Protein AF-A0A932Y0H6-F1 (afdb_monomer)

Foldseek 3Di:
DPPQQPPQQPQPVDPDRCVVPVDPSPRPPVVVVVVVVVVVCVVLVVVLVVLCVVLVVQCVPVPPDVVSVVVSVVSVVVSVVSVVVSVVVVVVSVVVVVVVSD

Solvent-accessible surface area (backbone atoms only — not comparable to full-atom values): 6112 Å² total; per-residue (Å²): 144,88,80,75,74,71,61,89,74,60,66,54,97,52,102,73,32,59,90,76,44,96,52,88,79,76,69,77,50,64,64,58,57,52,49,52,48,52,53,53,52,50,53,52,51,54,53,51,52,54,53,51,50,54,26,50,50,44,43,74,67,26,86,80,46,68,65,49,42,48,52,22,51,54,48,44,51,54,51,51,52,51,53,53,50,56,58,51,49,54,55,52,52,55,50,54,60,62,64,73,75,113

pLDDT: mean 75.9, std 16.37, range [40.25, 93.62]

Secondary structure (DSSP, 8-state):
---STTSTT---SSS--TTTTT-------HHHHHHHHHHHHHHHHHHHHHHHHHHHHHHHH-TT-HHHHHHHHHHHHHHHHHHHHHHHHHHHHHHHHHHHT-

Mean predicted aligned error: 12.7 Å

Radius of gyration: 23.27 Å; Cα contacts (8 Å, |Δi|>4): 42; chains: 1; bounding box: 45×21×68 Å

Nearest PDB structures (foldseek):
  7x0t-assembly1_A  TM=5.243E-01  e=9.930E+00  Homo sapiens

Structure (mmCIF, N/CA/C/O backbone):
data_AF-A0A932Y0H6-F1
#
_entry.id   AF-A0A932Y0H6-F1
#
loop_
_atom_site.group_PDB
_atom_site.id
_atom_site.type_symbol
_atom_site.label_atom_id
_atom_site.label_alt_id
_atom_site.label_comp_id
_atom_site.label_asym_id
_atom_site.label_entity_id
_atom_site.label_seq_id
_atom_site.pdbx_PDB_ins_code
_atom_site.Cartn_x
_atom_site.Cartn_y
_atom_site.Cartn_z
_atom_site.occupancy
_atom_site.B_iso_or_equiv
_atom_site.auth_seq_id
_atom_site.auth_comp_id
_atom_site.auth_asym_id
_atom_site.auth_atom_id
_atom_site.pdbx_PDB_model_num
ATOM 1 N N . MET A 1 1 ? -3.888 1.327 -30.723 1.00 42.00 1 MET A N 1
ATOM 2 C CA . MET A 1 1 ? -2.828 1.821 -29.816 1.00 42.00 1 MET A CA 1
ATOM 3 C C . MET A 1 1 ? -2.022 0.643 -29.250 1.00 42.00 1 MET A C 1
ATOM 5 O O . MET A 1 1 ? -2.092 0.389 -28.061 1.00 42.00 1 MET A O 1
ATOM 9 N N . VAL A 1 2 ? -1.298 -0.118 -30.090 1.00 40.25 2 VAL A N 1
ATOM 10 C CA . VAL A 1 2 ? -0.528 -1.318 -29.659 1.00 40.25 2 VAL A CA 1
ATOM 11 C C . VAL A 1 2 ? 0.794 -1.435 -30.441 1.00 40.25 2 VAL A C 1
ATOM 13 O O . VAL A 1 2 ? 1.131 -2.493 -30.947 1.00 40.25 2 VAL A O 1
ATOM 16 N N . ASN A 1 3 ? 1.521 -0.331 -30.64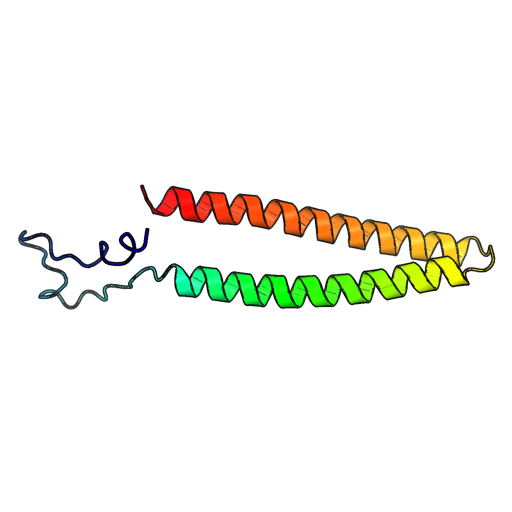7 1.00 44.84 3 ASN A N 1
ATOM 17 C CA . ASN A 1 3 ? 2.681 -0.326 -31.559 1.00 44.84 3 ASN A CA 1
ATOM 18 C C . ASN A 1 3 ? 3.937 0.376 -31.017 1.00 44.84 3 ASN A C 1
ATOM 20 O O . ASN A 1 3 ? 4.741 0.849 -31.811 1.00 44.84 3 ASN A O 1
ATOM 24 N N . TYR A 1 4 ? 4.141 0.429 -29.696 1.00 51.19 4 TYR A N 1
ATOM 25 C CA . TYR A 1 4 ? 5.356 1.042 -29.127 1.00 51.19 4 TYR A CA 1
ATOM 26 C C . TYR A 1 4 ? 6.383 0.046 -28.557 1.00 51.19 4 TYR A C 1
ATOM 28 O O . TYR A 1 4 ? 7.545 0.395 -28.402 1.00 51.19 4 TYR A O 1
ATOM 36 N N . ILE A 1 5 ? 6.008 -1.223 -28.362 1.00 47.38 5 ILE A N 1
ATOM 37 C CA . ILE A 1 5 ? 6.876 -2.246 -27.739 1.00 47.38 5 ILE A CA 1
ATOM 38 C C . ILE A 1 5 ? 7.731 -3.024 -28.761 1.00 47.38 5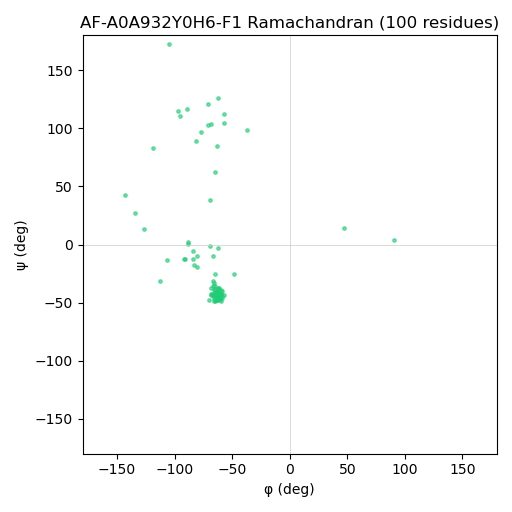 ILE A C 1
ATOM 40 O O . ILE A 1 5 ? 8.681 -3.708 -28.398 1.00 47.38 5 ILE A O 1
ATOM 44 N N . ALA A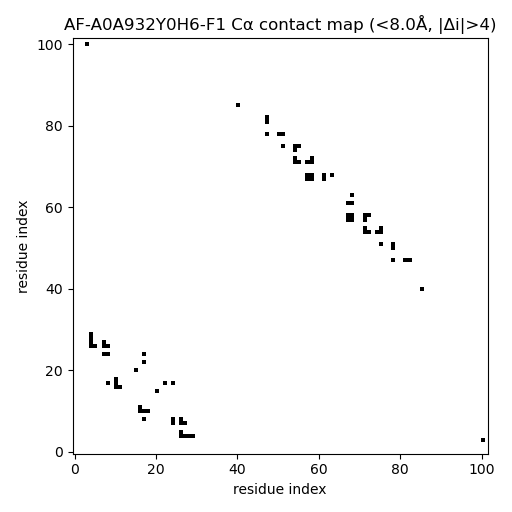 1 6 ? 7.431 -2.906 -30.062 1.00 45.31 6 ALA A N 1
ATOM 45 C CA . ALA A 1 6 ? 8.194 -3.550 -31.141 1.00 45.31 6 ALA A CA 1
ATOM 46 C C . ALA A 1 6 ? 9.380 -2.702 -31.653 1.00 45.31 6 ALA A C 1
ATOM 48 O O . ALA A 1 6 ? 10.067 -3.106 -32.592 1.00 45.31 6 ALA A O 1
ATOM 49 N N . ALA A 1 7 ? 9.607 -1.508 -31.091 1.00 47.22 7 ALA A N 1
ATOM 50 C CA . ALA A 1 7 ? 10.562 -0.539 -31.631 1.00 47.22 7 ALA A CA 1
ATOM 51 C C . ALA A 1 7 ? 11.982 -0.638 -31.050 1.00 47.22 7 ALA A C 1
ATOM 53 O O . ALA A 1 7 ? 12.896 -0.083 -31.647 1.00 47.22 7 ALA A O 1
ATOM 54 N N . VAL A 1 8 ? 12.219 -1.382 -29.965 1.00 51.88 8 VAL A N 1
ATOM 55 C CA . VAL A 1 8 ? 13.568 -1.449 -29.358 1.00 51.88 8 VAL A CA 1
ATOM 56 C C . VAL A 1 8 ? 14.519 -2.416 -30.085 1.00 51.88 8 VAL A C 1
ATOM 58 O O . VAL A 1 8 ? 15.721 -2.407 -29.840 1.00 51.88 8 VAL A O 1
ATOM 61 N N . CYS A 1 9 ? 13.994 -3.212 -31.025 1.00 52.78 9 CYS A N 1
ATOM 62 C CA . CYS A 1 9 ? 14.754 -4.177 -31.832 1.00 52.78 9 CYS A CA 1
ATOM 63 C C . CYS A 1 9 ? 14.543 -4.001 -33.343 1.00 52.78 9 CYS A C 1
ATOM 65 O O . CYS A 1 9 ? 14.886 -4.897 -34.118 1.00 52.78 9 CYS A O 1
ATOM 67 N N . ARG A 1 10 ? 13.955 -2.886 -33.806 1.00 52.22 10 ARG A N 1
ATOM 68 C CA . ARG A 1 10 ? 13.973 -2.603 -35.244 1.00 52.22 10 ARG A CA 1
ATOM 69 C C . ARG A 1 10 ? 15.396 -2.222 -35.621 1.00 52.22 10 ARG A C 1
ATOM 71 O O . ARG A 1 10 ? 15.834 -1.119 -35.322 1.00 52.22 10 ARG A O 1
ATOM 78 N N . GLN A 1 11 ? 16.081 -3.184 -36.240 1.00 56.88 11 GLN A N 1
ATOM 79 C CA . GLN A 1 11 ? 17.362 -3.051 -36.925 1.00 56.88 11 GLN A CA 1
ATOM 80 C C . GLN A 1 11 ? 17.411 -1.705 -37.656 1.00 56.88 11 GLN A C 1
ATOM 82 O O . GLN A 1 11 ? 16.838 -1.541 -38.735 1.00 56.88 11 GLN A O 1
ATOM 87 N N . GLY A 1 12 ? 18.055 -0.715 -37.039 1.00 48.25 12 GLY A N 1
ATOM 88 C CA . GLY A 1 12 ? 18.539 0.430 -37.782 1.00 48.25 12 GLY A CA 1
ATOM 89 C C . GLY A 1 12 ? 19.558 -0.121 -38.765 1.00 48.25 12 GLY A C 1
ATOM 90 O O . GLY A 1 12 ? 20.474 -0.826 -38.354 1.00 48.25 12 GLY A O 1
ATOM 91 N N . THR A 1 13 ? 19.394 0.165 -40.052 1.00 52.28 13 THR A N 1
ATOM 92 C CA . THR A 1 13 ? 20.262 -0.284 -41.154 1.00 52.28 13 THR A CA 1
ATOM 93 C C . THR A 1 13 ? 21.658 0.370 -41.121 1.00 52.28 13 THR A C 1
ATOM 95 O O . THR A 1 13 ? 22.199 0.753 -42.156 1.00 52.28 13 THR A O 1
ATOM 98 N N . GLY A 1 14 ? 22.228 0.566 -39.930 1.00 55.62 14 GLY A N 1
ATOM 99 C CA . GLY A 1 14 ? 23.580 1.052 -39.682 1.00 55.62 14 GLY A CA 1
ATOM 100 C C . GLY A 1 14 ? 24.509 -0.082 -39.245 1.00 55.62 14 GLY A C 1
ATOM 101 O O . GLY A 1 14 ? 24.076 -1.195 -38.976 1.00 55.62 14 GLY A O 1
ATOM 102 N N . LEU A 1 15 ? 25.807 0.208 -39.145 1.00 54.38 15 LEU A N 1
ATOM 103 C CA . LEU A 1 15 ? 26.878 -0.772 -38.888 1.00 54.38 15 LEU A CA 1
ATOM 104 C C . LEU A 1 15 ? 26.783 -1.519 -37.537 1.00 54.38 15 LEU A C 1
ATOM 106 O O . LEU A 1 15 ? 27.599 -2.399 -37.279 1.00 54.38 15 LEU A O 1
ATOM 110 N N . ILE A 1 16 ? 25.802 -1.192 -36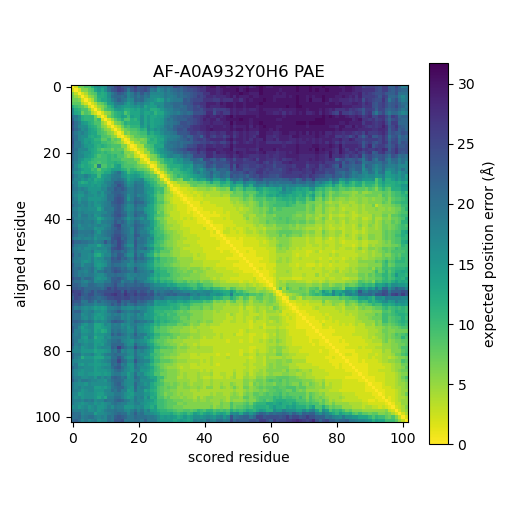.691 1.00 59.72 16 ILE A N 1
ATOM 111 C CA . ILE A 1 16 ? 25.500 -1.877 -35.432 1.00 59.72 16 ILE A CA 1
ATOM 112 C C . ILE A 1 16 ? 24.077 -2.426 -35.531 1.00 59.72 16 ILE A C 1
ATOM 114 O O . ILE A 1 16 ? 23.108 -1.801 -35.107 1.00 59.72 16 ILE A O 1
ATOM 118 N N . ASP A 1 17 ? 23.963 -3.594 -36.150 1.00 64.12 17 ASP A N 1
ATOM 119 C CA . ASP A 1 17 ? 22.702 -4.293 -36.332 1.00 64.12 17 A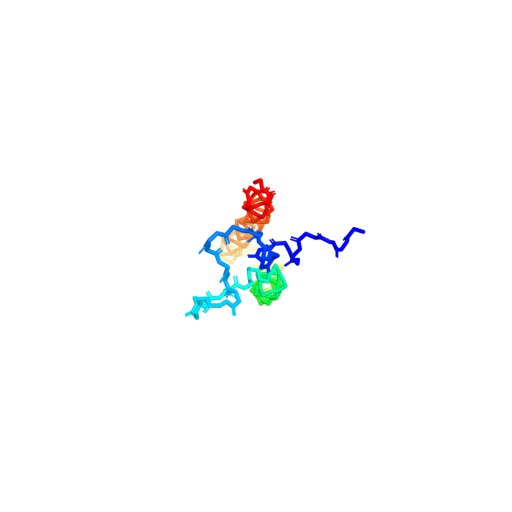SP A CA 1
ATOM 120 C C . ASP A 1 17 ? 22.538 -5.328 -35.192 1.00 64.12 17 ASP A C 1
ATOM 122 O O . ASP A 1 17 ? 23.302 -6.303 -35.137 1.00 64.12 17 ASP A O 1
ATOM 126 N N . PRO A 1 18 ? 21.597 -5.141 -34.244 1.00 57.38 18 PRO A N 1
ATOM 127 C CA . PRO A 1 18 ? 21.458 -6.002 -33.063 1.00 57.38 18 PRO A CA 1
ATOM 128 C C . PRO A 1 18 ? 21.023 -7.438 -33.402 1.00 57.38 18 PRO A C 1
ATOM 130 O O . PRO A 1 18 ? 21.065 -8.309 -32.541 1.00 57.38 18 PRO A O 1
ATOM 133 N N . GLY A 1 19 ? 20.626 -7.713 -34.653 1.00 60.03 19 GLY A N 1
ATOM 134 C CA . GLY A 1 19 ? 20.377 -9.074 -35.142 1.00 60.03 19 GLY A CA 1
ATOM 135 C C . GLY A 1 19 ? 21.635 -9.807 -35.631 1.00 60.03 19 GLY A C 1
ATOM 136 O O . GLY A 1 19 ? 21.589 -11.013 -35.872 1.00 60.03 19 GLY A O 1
ATOM 137 N N . LYS A 1 20 ? 22.756 -9.095 -35.813 1.00 59.38 20 LYS A N 1
ATOM 138 C CA . LYS A 1 20 ? 24.037 -9.642 -36.302 1.00 59.38 20 LYS A CA 1
ATOM 139 C C . LYS A 1 20 ? 25.128 -9.617 -35.234 1.00 59.38 20 LYS A C 1
ATOM 141 O O . LYS A 1 20 ? 25.979 -10.502 -35.217 1.00 59.38 20 LYS A O 1
ATOM 146 N N . ALA A 1 21 ? 25.094 -8.637 -34.336 1.00 62.78 21 ALA A N 1
ATOM 147 C CA . ALA A 1 21 ? 25.852 -8.663 -33.097 1.00 62.78 21 ALA A CA 1
ATOM 148 C C . ALA A 1 21 ? 24.964 -9.334 -32.048 1.00 62.78 21 ALA A C 1
ATOM 150 O O . ALA A 1 21 ? 23.893 -8.817 -31.770 1.00 62.78 21 ALA A O 1
ATOM 151 N N . ASN A 1 22 ? 25.370 -10.486 -31.507 1.00 61.66 22 ASN A N 1
ATOM 152 C CA . ASN A 1 22 ? 24.677 -11.233 -30.445 1.00 61.66 22 ASN A CA 1
ATOM 153 C C . ASN A 1 22 ? 24.659 -10.429 -29.127 1.00 61.66 22 ASN A C 1
ATOM 155 O O . ASN A 1 22 ? 25.290 -10.782 -28.134 1.00 61.66 22 ASN A O 1
ATOM 159 N N . ILE A 1 23 ? 24.008 -9.275 -29.170 1.00 60.19 23 ILE A N 1
ATOM 160 C CA . ILE A 1 23 ? 23.770 -8.369 -28.068 1.00 60.19 23 ILE A CA 1
ATOM 161 C C . ILE A 1 23 ? 22.367 -8.738 -27.608 1.00 60.19 23 ILE A C 1
ATOM 163 O O . ILE A 1 23 ? 21.428 -8.596 -28.394 1.00 60.19 23 ILE A O 1
ATOM 167 N N . PRO A 1 24 ? 22.199 -9.257 -26.384 1.00 60.81 24 PRO A N 1
ATOM 168 C CA . PRO A 1 24 ? 20.886 -9.613 -25.879 1.00 60.81 24 PRO A CA 1
ATOM 169 C C . PRO A 1 24 ? 19.969 -8.390 -25.907 1.00 60.81 24 PRO A C 1
ATOM 171 O O . PRO A 1 24 ? 20.069 -7.476 -25.089 1.00 60.81 24 PRO A O 1
ATOM 174 N N . CYS A 1 25 ? 19.067 -8.379 -26.882 1.00 56.94 25 CYS A N 1
ATOM 175 C CA . CYS A 1 25 ? 18.044 -7.369 -27.024 1.00 56.94 25 CYS A CA 1
ATOM 176 C C . CYS A 1 25 ? 16.897 -7.728 -26.074 1.00 56.94 25 CYS A C 1
ATOM 178 O O . CYS A 1 25 ? 15.976 -8.486 -26.383 1.00 56.94 25 CYS A O 1
ATOM 180 N N . THR A 1 26 ? 17.008 -7.233 -24.845 1.00 50.88 26 THR A N 1
ATOM 181 C CA . THR A 1 26 ? 15.927 -7.294 -23.865 1.00 50.88 26 THR A CA 1
ATOM 182 C C . THR A 1 26 ? 14.819 -6.366 -24.345 1.00 50.88 26 THR A C 1
ATOM 184 O O . THR A 1 26 ? 14.918 -5.146 -24.222 1.00 50.88 26 THR A O 1
ATOM 187 N N . ASN A 1 27 ? 13.752 -6.944 -24.896 1.00 55.47 27 ASN A N 1
ATOM 188 C CA . ASN A 1 27 ? 12.493 -6.231 -25.040 1.00 55.47 27 ASN A CA 1
ATOM 189 C C . ASN A 1 27 ? 12.092 -5.785 -23.631 1.00 55.47 27 ASN A C 1
ATOM 191 O O . ASN A 1 27 ? 11.813 -6.636 -22.782 1.00 55.47 27 ASN A O 1
ATOM 195 N N . ALA A 1 28 ? 12.098 -4.477 -23.367 1.00 53.12 28 ALA A N 1
ATOM 196 C CA . ALA A 1 28 ? 11.429 -3.917 -22.204 1.00 53.12 28 ALA A CA 1
ATOM 197 C C . ALA A 1 28 ? 9.938 -4.216 -22.387 1.00 53.12 28 ALA A C 1
ATOM 199 O O . ALA A 1 28 ? 9.198 -3.471 -23.019 1.00 53.12 28 ALA A O 1
ATOM 200 N N . ASN A 1 29 ? 9.536 -5.418 -21.978 1.00 57.44 29 ASN A N 1
ATOM 201 C CA . ASN A 1 29 ? 8.182 -5.885 -22.139 1.00 57.44 29 ASN A CA 1
ATOM 202 C C . ASN A 1 29 ? 7.372 -5.178 -21.058 1.00 57.44 29 ASN A C 1
ATOM 204 O O . ASN A 1 29 ? 7.364 -5.612 -19.905 1.00 57.44 29 ASN A O 1
ATOM 208 N N . ASP A 1 30 ? 6.712 -4.080 -21.424 1.00 63.72 30 ASP A N 1
ATOM 209 C CA . ASP A 1 30 ? 5.783 -3.346 -20.558 1.00 63.72 30 ASP A CA 1
ATOM 210 C C . ASP A 1 30 ? 4.776 -4.291 -19.879 1.00 63.72 30 ASP A C 1
ATOM 212 O O . ASP A 1 30 ? 4.312 -4.037 -18.768 1.00 63.72 30 ASP A O 1
ATOM 216 N N . GLN A 1 31 ? 4.501 -5.446 -20.498 1.00 61.72 31 GLN A N 1
ATOM 217 C CA . GLN A 1 31 ? 3.658 -6.499 -19.941 1.00 61.72 31 GLN A CA 1
ATOM 218 C C . GLN A 1 31 ? 4.241 -7.151 -18.681 1.00 61.72 31 GLN A C 1
ATOM 220 O O . GLN A 1 31 ? 3.484 -7.487 -17.772 1.00 61.72 31 GLN A O 1
ATOM 225 N N . THR A 1 32 ? 5.562 -7.314 -18.578 1.00 69.88 32 THR A N 1
ATOM 226 C CA . THR A 1 32 ? 6.204 -7.861 -17.372 1.00 69.88 32 THR A CA 1
ATOM 227 C C . THR A 1 32 ? 6.064 -6.879 -16.214 1.00 69.88 32 THR A C 1
ATOM 229 O O . THR A 1 32 ? 5.696 -7.269 -15.109 1.00 69.88 32 THR A O 1
ATOM 232 N N . VAL A 1 33 ? 6.278 -5.590 -16.485 1.00 74.81 33 VAL A N 1
ATOM 233 C CA . VAL A 1 33 ? 6.154 -4.517 -15.493 1.00 74.81 33 VAL A CA 1
ATOM 234 C C . VAL A 1 33 ? 4.705 -4.400 -15.009 1.00 74.81 33 VAL A C 1
ATOM 236 O O . VAL A 1 33 ? 4.454 -4.428 -13.805 1.00 74.81 33 VAL A O 1
ATOM 239 N N . GLN A 1 34 ? 3.737 -4.379 -15.929 1.00 74.44 34 GLN A N 1
ATOM 240 C CA . GLN A 1 34 ? 2.313 -4.354 -15.582 1.00 74.44 34 GLN A CA 1
ATOM 241 C C . GLN A 1 34 ? 1.872 -5.592 -14.791 1.00 74.44 34 GLN A C 1
ATOM 243 O O . GLN A 1 34 ? 1.133 -5.460 -13.816 1.00 74.44 34 GLN A O 1
ATOM 248 N N . THR A 1 35 ? 2.349 -6.786 -15.157 1.00 82.19 35 THR A N 1
ATOM 249 C CA . THR A 1 35 ? 1.990 -8.033 -14.460 1.00 82.19 35 THR A CA 1
ATOM 250 C C . THR A 1 35 ? 2.518 -8.045 -13.028 1.00 82.19 35 THR A C 1
ATOM 252 O O . THR A 1 35 ? 1.783 -8.387 -12.101 1.00 82.19 35 THR A O 1
ATOM 255 N N . ILE A 1 36 ? 3.772 -7.627 -12.826 1.00 83.75 36 ILE A N 1
ATOM 256 C CA . ILE A 1 36 ? 4.378 -7.549 -11.493 1.00 83.75 36 ILE A CA 1
ATOM 257 C C . ILE A 1 36 ? 3.597 -6.569 -10.617 1.00 83.75 36 ILE A C 1
ATOM 259 O O . ILE A 1 36 ? 3.234 -6.913 -9.493 1.00 83.75 36 ILE A O 1
ATOM 263 N N . PHE A 1 37 ? 3.275 -5.378 -11.130 1.00 83.81 37 PHE A N 1
ATOM 264 C CA . PHE A 1 37 ? 2.485 -4.415 -10.367 1.00 83.81 37 PHE A CA 1
ATOM 265 C C . PHE A 1 37 ? 1.083 -4.940 -10.052 1.00 83.81 37 PHE A C 1
ATOM 267 O O . PHE A 1 37 ? 0.655 -4.838 -8.908 1.00 83.81 37 PHE A O 1
ATOM 274 N N . PHE A 1 38 ? 0.389 -5.568 -11.000 1.00 84.19 38 PHE A N 1
ATOM 275 C CA . PHE A 1 38 ? -0.940 -6.127 -10.744 1.00 84.19 38 PHE A CA 1
ATOM 276 C C . PHE A 1 38 ? -0.926 -7.182 -9.624 1.00 84.19 38 PHE A C 1
ATOM 278 O O . PHE A 1 38 ? -1.774 -7.149 -8.732 1.00 84.19 38 PHE A O 1
ATOM 285 N N . VAL A 1 39 ? 0.074 -8.070 -9.610 1.00 90.00 39 VAL A N 1
ATOM 286 C CA . VAL A 1 39 ? 0.244 -9.077 -8.548 1.00 90.00 39 VAL A CA 1
ATOM 287 C C . VAL A 1 39 ? 0.559 -8.425 -7.199 1.00 90.00 39 VAL A C 1
ATOM 289 O O . VAL A 1 39 ? -0.069 -8.759 -6.194 1.00 90.00 39 VAL A O 1
ATOM 292 N N . VAL A 1 40 ? 1.493 -7.472 -7.162 1.00 88.75 40 VAL A N 1
ATOM 293 C CA . VAL A 1 40 ? 1.905 -6.796 -5.920 1.00 88.75 40 VAL A CA 1
ATOM 294 C C . VAL A 1 40 ? 0.752 -5.986 -5.323 1.00 88.75 40 VAL A C 1
ATOM 296 O O . VAL A 1 40 ? 0.439 -6.138 -4.142 1.00 88.75 40 VAL A O 1
ATOM 299 N N . PHE A 1 41 ? 0.069 -5.172 -6.133 1.00 87.12 41 PHE A N 1
ATOM 300 C CA . PHE A 1 41 ? -1.092 -4.398 -5.691 1.00 87.12 41 PHE A CA 1
ATOM 301 C C . PHE A 1 41 ? -2.273 -5.298 -5.308 1.00 87.12 41 PHE A C 1
ATOM 303 O O . PHE A 1 41 ? -2.991 -4.971 -4.367 1.00 87.12 41 PHE A O 1
ATOM 310 N N . GLY A 1 42 ? -2.455 -6.445 -5.971 1.00 89.38 42 GLY A N 1
ATOM 311 C CA . GLY A 1 42 ? -3.481 -7.425 -5.612 1.00 89.38 42 GLY A CA 1
ATOM 312 C C . GLY A 1 42 ? -3.274 -8.014 -4.214 1.00 89.38 42 GLY A C 1
ATOM 313 O O . GLY A 1 42 ? -4.207 -8.044 -3.411 1.00 89.38 42 GLY A O 1
ATOM 314 N N . ILE A 1 43 ? -2.042 -8.416 -3.886 1.00 91.62 43 ILE A N 1
ATOM 315 C CA . ILE A 1 43 ? -1.706 -8.960 -2.561 1.00 91.62 43 ILE A CA 1
ATOM 316 C C . ILE A 1 43 ? -1.854 -7.881 -1.482 1.00 91.62 43 ILE A C 1
ATOM 318 O O . ILE A 1 43 ? -2.510 -8.111 -0.465 1.00 91.62 43 ILE A O 1
ATOM 322 N N . ILE A 1 44 ? -1.293 -6.690 -1.712 1.00 90.75 44 ILE A N 1
ATOM 323 C CA . ILE A 1 44 ? -1.364 -5.573 -0.759 1.00 90.75 44 ILE A CA 1
ATOM 324 C C . ILE A 1 44 ? -2.817 -5.131 -0.544 1.00 90.75 44 ILE A C 1
ATOM 326 O O . ILE A 1 44 ? -3.232 -4.933 0.596 1.00 90.75 44 ILE A O 1
ATOM 330 N N . GLY A 1 45 ? -3.604 -5.016 -1.617 1.00 89.50 45 GLY A N 1
ATOM 331 C CA . GLY A 1 45 ? -5.021 -4.663 -1.551 1.00 89.50 45 GLY A CA 1
ATOM 332 C C . GLY A 1 45 ? -5.847 -5.684 -0.767 1.00 89.50 45 GLY A C 1
ATOM 333 O O . GLY A 1 45 ? -6.670 -5.300 0.063 1.00 89.50 45 GLY A O 1
ATOM 334 N N . GLY A 1 46 ? -5.582 -6.980 -0.962 1.00 92.56 46 GLY A N 1
ATOM 335 C CA . GLY A 1 46 ? -6.218 -8.050 -0.192 1.00 92.56 46 GLY A CA 1
ATOM 336 C C . GLY A 1 46 ? -5.882 -7.991 1.302 1.00 92.56 46 GLY A C 1
ATOM 337 O O . GLY A 1 46 ? -6.782 -8.041 2.139 1.00 92.56 46 GLY A O 1
ATOM 338 N N . LEU A 1 47 ? -4.602 -7.818 1.648 1.00 92.25 47 LEU A N 1
ATOM 339 C CA . LEU A 1 47 ? -4.156 -7.660 3.039 1.00 92.25 47 LEU A CA 1
ATOM 340 C C . LEU A 1 47 ? -4.762 -6.417 3.703 1.00 92.25 47 LEU A C 1
ATOM 342 O O . LEU A 1 47 ? -5.246 -6.502 4.831 1.00 92.25 47 LEU A O 1
ATOM 346 N N . LEU A 1 48 ? -4.791 -5.282 3.000 1.00 92.31 48 LEU A N 1
ATOM 347 C CA . LEU A 1 48 ? -5.404 -4.043 3.488 1.00 92.31 48 LEU A CA 1
ATOM 348 C C . LEU A 1 48 ? -6.877 -4.234 3.855 1.00 92.31 48 LEU A C 1
ATOM 350 O O . LEU A 1 48 ? -7.308 -3.762 4.906 1.00 92.31 48 LEU A O 1
ATOM 354 N N . LEU A 1 49 ? -7.640 -4.947 3.023 1.00 91.44 49 LEU A N 1
ATOM 355 C CA . LEU A 1 49 ? -9.053 -5.211 3.286 1.00 91.44 49 LEU A CA 1
ATOM 356 C C . LEU A 1 49 ? -9.247 -6.030 4.572 1.00 91.44 49 LEU A C 1
ATOM 358 O O . LEU A 1 49 ? -10.121 -5.710 5.375 1.00 91.44 49 LEU A O 1
ATOM 362 N N . VAL A 1 50 ? -8.411 -7.047 4.802 1.00 93.56 50 VAL A N 1
ATOM 363 C CA . VAL A 1 50 ? -8.472 -7.875 6.019 1.00 93.56 50 VAL A CA 1
ATOM 364 C C . VAL A 1 50 ? -8.175 -7.040 7.267 1.00 93.56 50 VAL A C 1
ATOM 366 O O . VAL A 1 50 ? -8.940 -7.093 8.233 1.00 93.56 50 VAL A O 1
ATOM 369 N N . PHE A 1 51 ? -7.121 -6.219 7.240 1.00 90.19 51 PHE A N 1
ATOM 370 C CA . PHE A 1 51 ? -6.794 -5.325 8.357 1.00 90.19 51 PHE A CA 1
ATOM 371 C C . PHE A 1 51 ? -7.895 -4.287 8.619 1.00 90.19 51 PHE A C 1
ATOM 373 O O . PHE A 1 51 ? -8.234 -4.034 9.775 1.00 90.19 51 PHE A O 1
ATOM 380 N N . MET A 1 52 ? -8.524 -3.754 7.565 1.00 92.19 52 MET A N 1
ATOM 381 C CA . MET A 1 52 ? -9.653 -2.824 7.678 1.00 92.19 52 MET A CA 1
ATOM 382 C C . MET A 1 52 ? -10.854 -3.460 8.393 1.00 92.19 52 MET A C 1
ATOM 384 O O . MET A 1 52 ? -11.473 -2.828 9.250 1.00 92.19 52 MET A O 1
ATOM 388 N N . VAL A 1 53 ? -11.178 -4.718 8.073 1.00 92.88 53 VAL A N 1
ATOM 389 C CA . VAL A 1 53 ? -12.296 -5.441 8.701 1.00 92.88 53 VAL A CA 1
ATOM 390 C C . VAL A 1 53 ? -12.010 -5.733 10.172 1.00 92.88 53 VAL A C 1
ATOM 392 O O . VAL A 1 53 ? -12.890 -5.522 11.003 1.00 92.88 53 VAL A O 1
ATOM 395 N N . ILE A 1 54 ? -10.793 -6.163 10.520 1.00 89.69 54 ILE A N 1
ATOM 396 C CA . ILE A 1 54 ? -10.412 -6.446 11.914 1.00 89.69 54 ILE A CA 1
ATOM 397 C C . ILE A 1 54 ? -10.483 -5.171 12.761 1.00 89.69 54 ILE A C 1
ATOM 399 O O . ILE A 1 54 ? -11.125 -5.168 13.814 1.00 89.69 54 ILE A O 1
ATOM 403 N N . ALA A 1 55 ? -9.907 -4.072 12.271 1.00 89.19 55 ALA A N 1
ATOM 404 C CA . ALA A 1 55 ? -9.946 -2.780 12.949 1.00 89.19 55 ALA A CA 1
ATOM 405 C C . ALA A 1 55 ? -11.386 -2.255 13.102 1.00 89.19 55 ALA A C 1
ATOM 407 O O . ALA A 1 55 ? -11.774 -1.784 14.173 1.00 89.19 55 ALA A O 1
ATOM 408 N N . GLY A 1 56 ? -12.208 -2.379 12.053 1.00 87.62 56 GLY A N 1
ATOM 409 C CA . GLY A 1 56 ? -13.610 -1.956 12.065 1.00 87.62 56 GLY A CA 1
ATOM 410 C C . GLY A 1 56 ? -14.479 -2.786 13.012 1.00 87.62 56 GLY A C 1
ATOM 411 O O . GLY A 1 56 ? -15.248 -2.228 13.795 1.00 87.62 56 GLY A O 1
ATOM 412 N N . ALA A 1 57 ? -14.320 -4.111 12.998 1.00 89.19 57 ALA A N 1
ATOM 413 C CA . ALA A 1 57 ? -15.026 -5.010 13.905 1.00 89.19 57 ALA A CA 1
ATOM 414 C C . ALA A 1 57 ? -14.644 -4.730 15.362 1.00 89.19 57 ALA A C 1
ATOM 416 O O . ALA A 1 57 ? -15.519 -4.599 16.218 1.00 89.19 57 ALA A O 1
ATOM 417 N N . ARG A 1 58 ? -13.347 -4.559 15.642 1.00 85.19 58 ARG A N 1
ATOM 418 C CA . ARG A 1 58 ? -12.851 -4.210 16.976 1.00 85.19 58 ARG A CA 1
ATOM 419 C C . ARG A 1 58 ? -13.402 -2.867 17.446 1.00 85.19 58 ARG A C 1
ATOM 421 O O . ARG A 1 58 ? -13.851 -2.772 18.585 1.00 85.19 58 ARG A O 1
ATOM 428 N N . TYR A 1 59 ? -13.445 -1.860 16.574 1.00 85.56 59 TYR A N 1
ATOM 429 C CA . TYR A 1 59 ? -14.038 -0.556 16.875 1.00 85.56 59 TYR A CA 1
ATOM 430 C C . TYR A 1 59 ? -15.530 -0.663 17.230 1.00 85.56 59 TYR A C 1
ATOM 432 O O . TYR A 1 59 ? -15.957 -0.121 18.249 1.00 85.56 59 TYR A O 1
ATOM 440 N N . ALA A 1 60 ? -16.310 -1.410 16.441 1.00 85.56 60 ALA A N 1
ATOM 441 C CA . ALA A 1 60 ? -17.743 -1.599 16.669 1.00 85.56 60 ALA A CA 1
ATOM 442 C C . ALA A 1 60 ? -18.046 -2.389 17.958 1.00 85.56 60 ALA A C 1
ATOM 444 O O . ALA A 1 60 ? -19.010 -2.093 18.662 1.00 85.56 60 ALA A O 1
ATOM 445 N N . LEU A 1 61 ? -17.208 -3.374 18.298 1.00 84.56 61 LEU A N 1
ATOM 446 C CA . LEU A 1 61 ? -17.376 -4.242 19.471 1.00 84.56 61 LEU A CA 1
ATOM 447 C C . LEU A 1 61 ? -16.832 -3.644 20.780 1.00 84.56 61 LEU A C 1
ATOM 449 O O . LEU A 1 61 ? -17.035 -4.231 21.840 1.00 84.56 61 LEU A O 1
ATOM 453 N N . SER A 1 62 ? -16.171 -2.484 20.746 1.00 77.94 62 SER A N 1
ATOM 454 C CA . SER A 1 62 ? -15.412 -1.934 21.883 1.00 77.94 62 SER A CA 1
ATOM 455 C C . SER A 1 62 ? -16.247 -1.460 23.088 1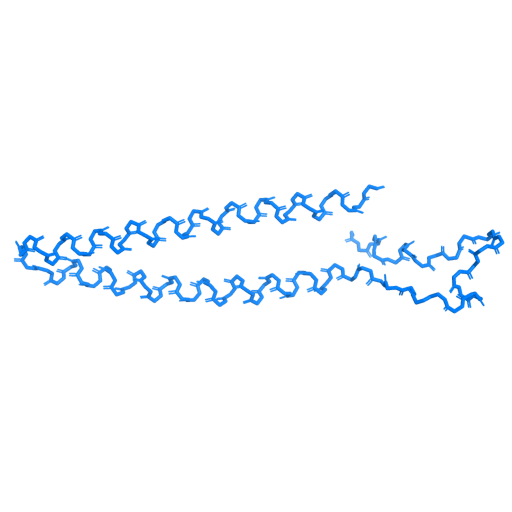.00 77.94 62 SER A C 1
ATOM 457 O O . SER A 1 62 ? -15.660 -1.015 24.069 1.00 77.94 62 SER A O 1
ATOM 459 N N . LYS A 1 63 ? -17.589 -1.541 23.054 1.00 76.88 63 LYS A N 1
ATOM 460 C CA . LYS A 1 63 ? -18.530 -1.310 24.185 1.00 76.88 63 LYS A CA 1
ATOM 461 C C . LYS A 1 63 ? -18.311 -0.048 25.052 1.00 76.88 63 LYS A C 1
ATOM 463 O O . LYS A 1 63 ? -18.914 0.069 26.112 1.00 76.88 63 LYS A O 1
ATOM 468 N N . GLY A 1 64 ? -17.510 0.916 24.601 1.00 71.56 64 GLY A N 1
ATOM 469 C CA . GLY A 1 64 ? -17.189 2.133 25.351 1.00 71.56 64 GLY A CA 1
ATOM 470 C C . GLY A 1 64 ? -15.950 2.045 26.248 1.00 71.56 64 GLY A C 1
ATOM 471 O O . GLY A 1 64 ? -15.648 3.031 26.914 1.00 71.56 64 GLY A O 1
ATOM 472 N N . GLU A 1 65 ? -15.195 0.938 26.250 1.00 83.62 65 GLU A N 1
ATOM 473 C CA . GLU A 1 65 ? -13.893 0.913 26.927 1.00 83.62 65 GLU A CA 1
ATOM 474 C C . GLU A 1 65 ? -12.876 1.762 26.143 1.00 83.62 65 GLU A C 1
ATOM 476 O O . GLU A 1 65 ? -12.607 1.485 24.967 1.00 83.62 65 GLU A O 1
ATOM 481 N N . PRO A 1 66 ? -12.288 2.799 26.767 1.00 80.56 66 PRO A N 1
ATOM 482 C CA . PRO A 1 66 ? -11.442 3.761 26.067 1.00 80.56 66 PRO A CA 1
ATOM 483 C C . PRO A 1 66 ? -10.160 3.132 25.516 1.00 80.56 66 PRO A C 1
ATOM 485 O O . PRO A 1 66 ? -9.620 3.635 24.533 1.00 80.56 66 PRO A O 1
ATOM 488 N N . ASP A 1 67 ? -9.680 2.035 26.103 1.00 85.88 67 ASP A N 1
ATOM 489 C CA . ASP A 1 67 ? -8.477 1.349 25.632 1.00 85.88 67 ASP A CA 1
ATOM 490 C C . ASP A 1 67 ? -8.708 0.647 24.283 1.00 85.88 67 ASP A C 1
ATOM 492 O O . ASP A 1 67 ? -7.981 0.876 23.316 1.00 85.88 67 ASP A O 1
ATOM 496 N N . ASN A 1 68 ? -9.805 -0.106 24.161 1.00 83.94 68 ASN A N 1
ATOM 497 C CA . ASN A 1 68 ? -10.166 -0.800 22.922 1.00 83.94 68 ASN A CA 1
ATOM 498 C C . ASN A 1 68 ? -10.484 0.179 21.779 1.00 83.94 68 ASN A C 1
ATOM 500 O O . ASN A 1 68 ? -10.065 -0.028 20.638 1.00 83.94 68 ASN A O 1
ATOM 504 N N . ILE A 1 69 ? -11.145 1.298 22.099 1.00 85.19 69 ILE A N 1
ATOM 505 C CA . ILE A 1 69 ? -11.425 2.373 21.139 1.00 85.19 69 ILE A CA 1
ATOM 506 C C . ILE A 1 69 ? -10.129 3.042 20.660 1.00 85.19 69 ILE A C 1
ATOM 508 O O . ILE A 1 69 ? -10.000 3.349 19.474 1.00 85.19 69 ILE A O 1
ATOM 512 N N . GLN A 1 70 ? -9.169 3.293 21.556 1.00 87.25 70 GLN A N 1
ATOM 513 C CA . GLN A 1 70 ? -7.888 3.900 21.186 1.00 87.25 70 GLN A CA 1
ATOM 514 C C . GLN A 1 70 ? -7.043 2.965 20.323 1.00 87.25 70 GLN A C 1
ATOM 516 O O . GLN A 1 70 ? -6.499 3.406 19.308 1.00 87.25 70 GLN A O 1
ATOM 521 N N . GLN A 1 71 ? -6.982 1.678 20.671 1.00 86.06 71 GLN A N 1
ATOM 522 C CA . GLN A 1 71 ? -6.277 0.686 19.862 1.00 86.06 71 GLN A CA 1
ATOM 5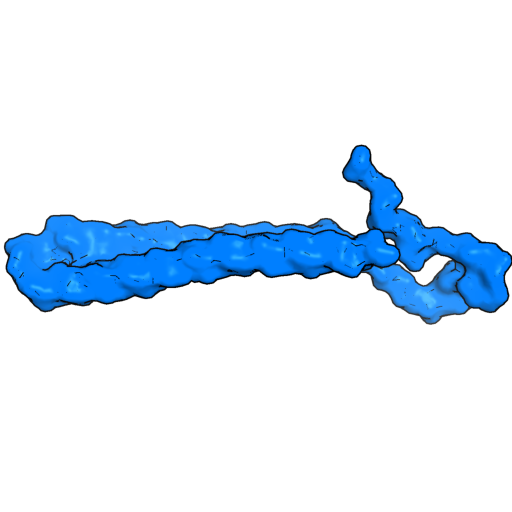23 C C . GLN A 1 71 ? -6.875 0.599 18.452 1.00 86.06 71 GLN A C 1
ATOM 525 O O . GLN A 1 71 ? -6.138 0.743 17.477 1.00 86.06 71 GLN A O 1
ATOM 530 N N . ALA A 1 72 ? -8.202 0.492 18.331 1.00 87.25 72 ALA A N 1
ATOM 531 C CA . ALA A 1 72 ? -8.867 0.433 17.031 1.00 87.25 72 ALA A CA 1
ATOM 532 C C . ALA A 1 72 ? -8.660 1.710 16.192 1.00 87.25 72 ALA A C 1
ATOM 534 O O . ALA A 1 72 ? -8.457 1.633 14.983 1.00 87.25 72 ALA A O 1
ATOM 535 N N . LYS A 1 73 ? -8.642 2.898 16.817 1.00 87.38 73 LYS A N 1
ATOM 536 C CA . LYS A 1 73 ? -8.347 4.168 16.124 1.00 87.38 73 LYS A CA 1
ATOM 537 C C . LYS A 1 73 ? -6.926 4.215 15.567 1.00 87.38 73 LYS A C 1
ATOM 539 O O . LYS A 1 73 ? -6.728 4.688 14.448 1.00 87.38 73 LYS A O 1
ATOM 544 N N . ASN A 1 74 ? -5.945 3.738 16.329 1.00 90.44 74 ASN A N 1
ATOM 545 C CA . ASN A 1 74 ? -4.559 3.683 15.871 1.00 90.44 74 ASN A CA 1
ATOM 546 C C . ASN A 1 74 ? -4.413 2.713 14.694 1.00 90.44 74 ASN A C 1
ATOM 548 O O . ASN A 1 74 ? -3.792 3.049 13.690 1.00 90.44 74 ASN A O 1
ATOM 552 N N . GLU A 1 75 ? -5.056 1.553 14.785 1.00 89.31 75 GLU A N 1
ATOM 553 C CA . GLU A 1 75 ? -5.086 0.536 13.732 1.00 89.31 75 GLU A CA 1
ATOM 554 C C . GLU A 1 75 ? -5.719 1.075 12.436 1.00 89.31 75 GLU A C 1
ATOM 556 O O . GLU A 1 75 ? -5.157 0.938 11.344 1.00 89.31 75 GLU A O 1
ATOM 561 N N . LEU A 1 76 ? -6.833 1.806 12.557 1.00 90.88 76 LEU A N 1
ATOM 562 C CA . LEU A 1 76 ? -7.498 2.453 11.426 1.00 90.88 76 LEU A CA 1
ATOM 563 C C . LEU A 1 76 ? -6.627 3.550 10.799 1.00 90.88 76 LEU A C 1
ATOM 565 O O . LEU A 1 76 ? -6.548 3.659 9.577 1.00 90.88 76 LEU A O 1
ATOM 569 N N . LYS A 1 77 ? -5.934 4.347 11.622 1.00 91.44 77 LYS A N 1
ATOM 570 C CA . LYS A 1 77 ? -5.021 5.396 11.152 1.00 91.44 77 LYS A CA 1
ATOM 571 C C . LYS A 1 77 ? -3.889 4.804 10.311 1.00 91.44 77 LYS A C 1
ATOM 573 O O . LYS A 1 77 ? -3.611 5.320 9.232 1.00 91.44 77 LYS A O 1
ATOM 578 N N . TYR A 1 78 ? -3.262 3.719 10.763 1.00 90.75 78 TYR A N 1
ATOM 579 C CA . TYR A 1 78 ? -2.215 3.049 9.986 1.00 90.75 78 TYR A CA 1
ATOM 580 C C . TYR A 1 78 ? -2.756 2.425 8.697 1.00 90.75 78 TYR A C 1
ATOM 582 O O . TYR A 1 78 ? -2.123 2.549 7.649 1.00 90.75 78 TYR A O 1
ATOM 590 N N . THR A 1 79 ? -3.956 1.843 8.745 1.00 91.69 79 THR A N 1
ATOM 591 C CA . THR A 1 79 ? -4.629 1.295 7.557 1.00 91.69 79 THR A CA 1
ATOM 592 C C . THR A 1 79 ? -4.901 2.383 6.512 1.00 91.69 79 THR A C 1
ATOM 594 O O . THR A 1 79 ? -4.592 2.208 5.334 1.00 91.69 79 THR A O 1
ATOM 597 N N . LEU A 1 80 ? -5.393 3.549 6.939 1.00 92.50 80 LEU A N 1
ATOM 598 C CA . LEU A 1 80 ? -5.639 4.699 6.063 1.00 92.50 80 LEU A CA 1
ATOM 599 C C . LEU A 1 80 ? -4.353 5.246 5.434 1.00 92.50 80 LEU A C 1
ATOM 601 O O . LEU A 1 80 ? -4.342 5.565 4.246 1.00 92.50 80 LEU A O 1
ATOM 605 N N . ILE A 1 81 ? -3.263 5.319 6.202 1.00 93.62 81 ILE A N 1
ATOM 606 C CA . ILE A 1 81 ? -1.950 5.720 5.678 1.00 93.62 81 ILE A CA 1
ATOM 607 C C . ILE A 1 81 ? -1.484 4.730 4.599 1.00 93.62 81 ILE A C 1
A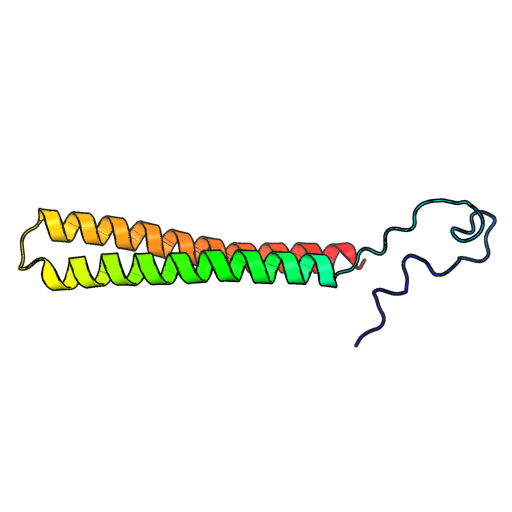TOM 609 O O . ILE A 1 81 ? -1.006 5.155 3.549 1.00 93.62 81 ILE A O 1
ATOM 613 N N . GLY A 1 82 ? -1.675 3.425 4.811 1.00 89.94 82 GLY A N 1
ATOM 614 C CA . GLY A 1 82 ? -1.359 2.394 3.819 1.00 89.94 82 GLY A CA 1
ATOM 615 C C . GLY A 1 82 ? -2.120 2.580 2.503 1.00 89.94 82 GLY A C 1
ATOM 616 O O . GLY A 1 82 ? -1.511 2.557 1.435 1.00 89.94 82 GLY A O 1
ATOM 617 N N . ILE A 1 83 ? -3.427 2.852 2.568 1.00 91.44 83 ILE A N 1
ATOM 618 C CA . ILE A 1 83 ? -4.247 3.128 1.375 1.00 91.44 83 ILE A CA 1
ATOM 619 C C . ILE A 1 83 ? -3.750 4.387 0.648 1.00 91.44 83 ILE A C 1
ATOM 621 O O . ILE A 1 83 ? -3.628 4.386 -0.578 1.00 91.44 83 ILE A O 1
ATOM 625 N N . ALA A 1 84 ? -3.413 5.447 1.387 1.00 93.06 84 ALA A N 1
ATOM 626 C CA . ALA A 1 84 ? -2.884 6.676 0.799 1.00 93.06 84 ALA A CA 1
ATOM 627 C C . ALA A 1 84 ? -1.548 6.443 0.066 1.00 93.06 84 ALA A C 1
ATOM 629 O O . ALA A 1 84 ? -1.356 6.949 -1.039 1.00 93.06 84 ALA A O 1
ATOM 630 N N . ILE A 1 85 ? -0.645 5.635 0.635 1.00 92.69 85 ILE A N 1
ATOM 631 C CA . ILE A 1 85 ? 0.637 5.284 0.002 1.00 92.69 85 ILE A CA 1
ATOM 632 C C . ILE A 1 85 ? 0.413 4.503 -1.296 1.00 92.69 85 ILE A C 1
ATOM 634 O O . ILE A 1 85 ? 1.050 4.800 -2.304 1.00 92.69 85 ILE A O 1
ATOM 638 N N . VAL A 1 86 ? -0.512 3.540 -1.299 1.00 90.00 86 VAL A N 1
ATOM 639 C CA . VAL A 1 86 ? -0.864 2.756 -2.496 1.00 90.00 86 VAL A CA 1
ATOM 640 C C . VAL A 1 86 ? -1.378 3.667 -3.618 1.00 90.00 86 VAL A C 1
ATOM 642 O O . VAL A 1 86 ? -0.966 3.519 -4.769 1.00 90.00 86 VAL A O 1
ATOM 645 N N . ALA A 1 87 ? -2.213 4.658 -3.290 1.00 89.69 87 ALA A N 1
ATOM 646 C CA . ALA A 1 87 ? -2.701 5.635 -4.263 1.00 89.69 87 ALA A CA 1
ATOM 647 C C . ALA A 1 87 ? -1.567 6.494 -4.857 1.00 89.69 87 ALA A C 1
ATOM 649 O O . ALA A 1 87 ? -1.524 6.718 -6.067 1.00 89.69 87 ALA A O 1
ATOM 650 N N . LEU A 1 88 ? -0.614 6.933 -4.028 1.00 92.12 88 LEU A N 1
ATOM 651 C CA . LEU A 1 88 ? 0.552 7.702 -4.481 1.00 92.12 88 LEU A CA 1
ATOM 652 C C . LEU A 1 88 ? 1.517 6.859 -5.325 1.00 92.12 88 LEU A C 1
ATOM 654 O O . LEU A 1 88 ? 2.054 7.344 -6.320 1.00 92.12 88 LEU A O 1
ATOM 658 N N . ALA A 1 89 ? 1.707 5.588 -4.972 1.00 88.81 89 ALA A N 1
ATOM 659 C CA . ALA A 1 89 ? 2.546 4.668 -5.730 1.00 88.81 89 ALA A CA 1
ATOM 660 C C . ALA A 1 89 ? 2.047 4.511 -7.175 1.00 88.81 89 ALA A C 1
ATOM 662 O O . ALA A 1 89 ? 2.853 4.529 -8.104 1.00 88.81 89 ALA A O 1
ATOM 663 N N . ALA A 1 90 ? 0.728 4.444 -7.386 1.00 85.19 90 ALA A N 1
ATOM 664 C CA . ALA A 1 90 ? 0.153 4.376 -8.729 1.00 85.19 90 ALA A CA 1
ATOM 665 C C . ALA A 1 90 ? 0.518 5.603 -9.586 1.00 85.19 90 ALA A C 1
ATOM 667 O O . ALA A 1 90 ? 0.829 5.461 -10.768 1.00 85.19 90 ALA A O 1
ATOM 668 N N . ALA A 1 91 ? 0.543 6.805 -9.003 1.00 88.50 91 ALA A N 1
ATOM 669 C CA . ALA A 1 91 ? 0.944 8.018 -9.717 1.00 88.50 91 ALA A CA 1
ATOM 670 C C . ALA A 1 91 ? 2.420 7.972 -10.150 1.00 88.50 91 ALA A C 1
ATOM 672 O O . ALA A 1 91 ? 2.739 8.300 -11.293 1.00 88.50 91 ALA A O 1
ATOM 673 N N . ILE A 1 92 ? 3.307 7.507 -9.265 1.00 86.94 92 ILE A N 1
ATOM 674 C CA . ILE A 1 92 ? 4.742 7.379 -9.557 1.00 86.94 92 ILE A CA 1
ATOM 675 C C . ILE A 1 92 ? 4.987 6.330 -10.649 1.00 86.94 92 ILE A C 1
ATOM 677 O O . ILE A 1 92 ? 5.760 6.577 -11.570 1.00 86.94 92 ILE A O 1
ATOM 681 N N . VAL A 1 93 ? 4.311 5.180 -10.593 1.00 84.06 93 VAL A N 1
ATOM 682 C CA . VAL A 1 93 ? 4.454 4.124 -11.610 1.00 84.06 93 VAL A CA 1
ATOM 683 C C . VAL A 1 93 ? 4.036 4.632 -12.990 1.00 84.06 93 VAL A C 1
ATOM 685 O O . VAL A 1 93 ? 4.776 4.457 -13.957 1.00 84.06 93 VAL A O 1
ATOM 688 N N . ASN A 1 94 ? 2.896 5.324 -13.076 1.00 83.81 94 ASN A N 1
ATOM 689 C CA . ASN A 1 94 ? 2.443 5.938 -14.325 1.00 83.81 94 ASN A CA 1
ATOM 690 C C . ASN A 1 94 ? 3.440 6.985 -14.844 1.00 83.81 94 ASN A C 1
ATOM 692 O O . ASN A 1 94 ? 3.677 7.065 -16.047 1.00 83.81 94 ASN A O 1
ATOM 696 N N . PHE A 1 95 ? 4.063 7.760 -13.951 1.00 86.06 95 PHE A N 1
ATOM 697 C CA . PHE A 1 95 ? 5.117 8.696 -14.333 1.00 86.06 95 PHE A CA 1
ATOM 698 C C . PHE A 1 95 ? 6.329 7.969 -14.930 1.00 86.06 95 PHE A C 1
ATOM 700 O O . PHE A 1 95 ? 6.790 8.345 -16.002 1.00 86.06 95 PHE A O 1
ATOM 707 N N . VAL A 1 96 ? 6.821 6.903 -14.295 1.00 83.88 96 VAL A N 1
ATOM 708 C CA . VAL A 1 96 ? 7.981 6.143 -14.791 1.00 83.88 96 VAL A CA 1
ATOM 709 C C . VAL A 1 96 ? 7.707 5.545 -16.173 1.00 83.88 96 VAL A C 1
ATOM 711 O O . VAL A 1 96 ? 8.521 5.732 -17.071 1.00 83.88 96 VAL A O 1
ATOM 714 N N . ILE A 1 97 ? 6.550 4.909 -16.379 1.00 77.12 97 ILE A N 1
ATOM 715 C CA . ILE A 1 97 ? 6.180 4.319 -17.679 1.00 77.12 97 ILE A CA 1
ATOM 716 C C . ILE A 1 97 ? 6.165 5.387 -18.783 1.00 77.12 97 ILE A C 1
ATOM 718 O O . ILE A 1 97 ? 6.742 5.185 -19.849 1.00 77.12 97 ILE A O 1
ATOM 722 N N . ASN A 1 98 ? 5.587 6.558 -18.507 1.00 77.88 98 ASN A N 1
ATOM 723 C CA . ASN A 1 98 ? 5.498 7.641 -19.488 1.00 77.88 98 ASN A CA 1
ATOM 724 C C . ASN A 1 98 ? 6.867 8.241 -19.860 1.00 77.88 98 ASN A C 1
ATOM 726 O O . ASN A 1 98 ? 7.045 8.684 -20.991 1.00 77.88 98 ASN A O 1
ATOM 730 N N . ASN A 1 99 ? 7.835 8.251 -18.938 1.00 75.81 99 ASN A N 1
ATOM 731 C CA . ASN A 1 99 ? 9.167 8.818 -19.187 1.00 75.81 99 ASN A CA 1
ATOM 732 C C . ASN A 1 99 ? 10.123 7.847 -19.903 1.00 75.81 99 ASN A C 1
ATOM 734 O O . ASN A 1 99 ? 11.117 8.298 -20.456 1.00 75.81 99 ASN A O 1
ATOM 738 N N . ILE A 1 100 ? 9.844 6.537 -19.923 1.00 64.12 100 ILE A N 1
ATOM 739 C CA . ILE A 1 100 ? 10.676 5.545 -20.637 1.00 64.12 100 ILE A CA 1
ATOM 740 C C . ILE A 1 100 ? 10.363 5.526 -22.150 1.00 64.12 100 ILE A C 1
ATOM 742 O O . ILE A 1 100 ? 11.175 5.068 -22.948 1.00 64.12 100 ILE A O 1
ATOM 746 N N . GLN A 1 101 ? 9.197 6.038 -22.559 1.00 49.91 101 GLN A N 1
ATOM 747 C CA . GLN A 1 101 ? 8.735 6.075 -23.955 1.00 49.91 101 GLN A CA 1
ATOM 748 C C . GLN A 1 101 ? 9.166 7.318 -24.761 1.00 49.91 101 GLN A C 1
ATOM 750 O O . GLN A 1 101 ? 8.756 7.438 -25.921 1.00 49.91 101 GLN A O 1
ATOM 755 N N . THR A 1 102 ? 9.942 8.235 -24.169 1.00 44.7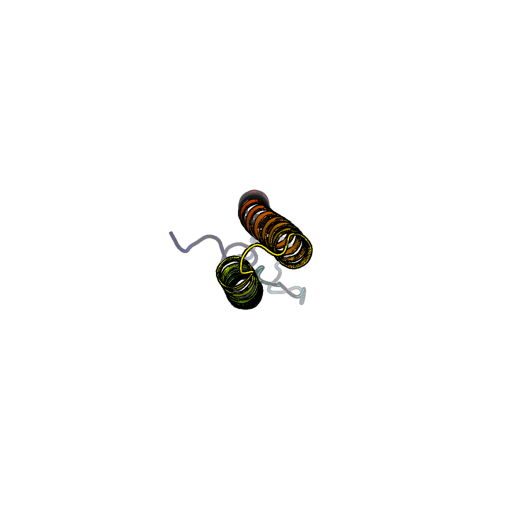8 102 THR A N 1
ATOM 756 C CA . THR A 1 102 ? 10.565 9.359 -24.901 1.00 44.78 102 THR A CA 1
ATOM 757 C C . THR A 1 102 ? 11.904 8.916 -25.469 1.00 44.78 102 THR A C 1
ATOM 759 O O . THR A 1 102 ? 12.141 9.180 -26.668 1.00 44.78 102 THR A O 1
#

Sequence (102 aa):
MVNYIAAVCRQGTGLIDPGKANIPCTNANDQTVQTIFFVVFGIIGGLLLVFMVIAGARYALSKGEPDNIQQAKNELKYTLIGIAIVALAAAIVNFVINNIQT